Protein AF-A0A1X4I935-F1 (afdb_monomer_lite)

Radius of gyration: 33.45 Å; chains: 1; bounding box: 54×47×120 Å

pLDDT: mean 76.41, std 18.54, range [42.44, 98.19]

Sequence (146 aa):
MPHVDPTRMVELALGNDVSPDDIGALRHIAVCERCREELSLMTRVVTAARSVEEPDLPADPPRRVWRRITRELAGTDGAAPPPPAVPLRGLAAVPAGSRHTNRSPGSRRRRHRLACGLLTGVLIVWWRSRKRSPRPSGPAADHPPV

Structure (mmCIF, N/CA/C/O backbone):
data_AF-A0A1X4I935-F1
#
_entry.id   AF-A0A1X4I935-F1
#
loop_
_atom_site.group_PDB
_atom_site.id
_atom_site.type_symbol
_atom_site.label_atom_id
_atom_site.label_alt_id
_atom_site.label_comp_id
_atom_site.label_asym_id
_atom_site.label_entity_id
_atom_site.label_seq_id
_atom_site.pdbx_PDB_ins_code
_atom_site.Cartn_x
_atom_site.Cartn_y
_atom_site.Cartn_z
_atom_site.occupancy
_atom_site.B_iso_or_equiv
_atom_site.auth_seq_id
_atom_site.auth_comp_id
_atom_site.auth_asym_id
_atom_site.auth_atom_id
_atom_site.pdbx_PDB_model_num
ATOM 1 N N . MET A 1 1 ? 23.121 11.880 -6.505 1.00 62.00 1 MET A N 1
ATOM 2 C CA . MET A 1 1 ? 21.743 12.414 -6.572 1.00 62.00 1 MET A CA 1
ATOM 3 C C . MET A 1 1 ? 21.001 11.975 -5.322 1.00 62.00 1 MET A C 1
ATOM 5 O O . MET A 1 1 ? 21.289 10.868 -4.870 1.00 62.00 1 MET A O 1
ATOM 9 N N . PRO A 1 2 ? 20.111 12.807 -4.758 1.00 87.75 2 PRO A N 1
ATOM 10 C CA . PRO A 1 2 ? 19.250 12.394 -3.651 1.00 87.75 2 PRO A CA 1
ATOM 11 C C . PRO A 1 2 ? 18.339 11.231 -4.077 1.00 87.75 2 PRO A C 1
ATOM 13 O O . PRO A 1 2 ? 18.009 11.103 -5.256 1.00 87.75 2 PRO A O 1
ATOM 16 N N . HIS A 1 3 ? 17.984 10.370 -3.122 1.00 95.12 3 HIS A N 1
ATOM 17 C CA . HIS A 1 3 ? 16.970 9.332 -3.320 1.00 95.12 3 HIS A CA 1
ATOM 18 C C . HIS A 1 3 ? 15.581 9.963 -3.495 1.00 95.12 3 HIS A C 1
ATOM 20 O O . HIS A 1 3 ? 15.377 11.122 -3.133 1.00 95.12 3 HIS A O 1
ATOM 26 N N . VAL A 1 4 ? 14.635 9.195 -4.042 1.00 95.06 4 VAL A N 1
ATOM 27 C CA . VAL A 1 4 ? 13.227 9.614 -4.138 1.00 95.06 4 VAL A CA 1
ATOM 28 C C . VAL A 1 4 ? 12.677 9.883 -2.736 1.00 95.06 4 VAL A C 1
ATOM 30 O O . VAL A 1 4 ? 13.019 9.174 -1.788 1.00 95.06 4 VAL A O 1
ATOM 33 N N . ASP A 1 5 ? 11.841 10.913 -2.613 1.00 94.25 5 ASP A N 1
ATOM 34 C CA . ASP A 1 5 ? 11.164 11.244 -1.363 1.00 94.25 5 ASP A CA 1
ATOM 35 C C . ASP A 1 5 ? 10.292 10.065 -0.870 1.00 94.25 5 ASP A C 1
ATOM 37 O O . ASP A 1 5 ? 9.570 9.467 -1.676 1.00 94.25 5 ASP A O 1
ATOM 41 N N . PRO A 1 6 ? 10.334 9.702 0.428 1.00 92.50 6 PRO A N 1
ATOM 42 C CA . PRO A 1 6 ? 9.540 8.599 0.963 1.00 92.50 6 PRO A CA 1
ATOM 43 C C . PRO A 1 6 ? 8.030 8.758 0.781 1.00 92.50 6 PRO A C 1
ATOM 45 O O . PRO A 1 6 ? 7.362 7.773 0.473 1.00 92.50 6 PRO A O 1
ATOM 48 N N . THR A 1 7 ? 7.493 9.973 0.921 1.00 92.50 7 THR A N 1
ATOM 49 C CA . THR A 1 7 ? 6.061 10.244 0.708 1.00 92.50 7 THR A CA 1
ATOM 50 C C . THR A 1 7 ? 5.699 9.944 -0.738 1.00 92.50 7 THR A C 1
ATOM 52 O O . THR A 1 7 ? 4.739 9.220 -1.004 1.00 92.50 7 THR A O 1
ATOM 55 N N . ARG A 1 8 ? 6.545 10.388 -1.676 1.00 92.75 8 ARG A N 1
ATOM 56 C CA . ARG A 1 8 ? 6.344 10.096 -3.097 1.00 92.75 8 ARG A CA 1
ATOM 57 C C . ARG A 1 8 ? 6.450 8.603 -3.424 1.00 92.75 8 ARG A C 1
ATOM 59 O O . ARG A 1 8 ? 5.697 8.106 -4.257 1.00 92.75 8 ARG A O 1
ATOM 66 N N . MET A 1 9 ? 7.341 7.858 -2.764 1.00 93.75 9 MET A N 1
ATOM 67 C CA . MET A 1 9 ? 7.414 6.394 -2.920 1.00 93.75 9 MET A CA 1
ATOM 68 C C . MET A 1 9 ? 6.140 5.686 -2.440 1.00 93.75 9 MET A C 1
ATOM 70 O O . MET A 1 9 ? 5.713 4.725 -3.080 1.00 93.75 9 MET A O 1
ATOM 74 N N . VAL A 1 10 ? 5.507 6.166 -1.364 1.00 94.81 10 VAL A N 1
ATOM 75 C CA . VAL A 1 10 ? 4.229 5.616 -0.880 1.00 94.81 10 VAL A CA 1
ATOM 76 C C . VAL A 1 10 ? 3.106 5.872 -1.882 1.00 94.81 10 VAL A C 1
ATOM 78 O O . VAL A 1 10 ? 2.338 4.958 -2.172 1.00 94.81 10 VAL A O 1
ATOM 81 N N . GLU A 1 11 ? 3.027 7.071 -2.457 1.00 93.88 11 GLU A N 1
ATOM 82 C CA . GLU A 1 11 ? 2.025 7.398 -3.483 1.00 93.88 11 GLU A CA 1
ATOM 83 C C . GLU A 1 11 ? 2.148 6.487 -4.712 1.00 93.88 11 GLU A C 1
ATOM 85 O O . GLU A 1 11 ? 1.143 5.956 -5.193 1.00 93.88 11 GLU A O 1
ATOM 90 N N . LEU A 1 12 ? 3.383 6.227 -5.157 1.00 95.12 12 LEU A N 1
ATOM 91 C CA . LEU A 1 12 ? 3.667 5.259 -6.218 1.00 95.12 12 LEU A CA 1
ATOM 92 C C . LEU A 1 12 ? 3.264 3.829 -5.819 1.00 95.12 12 LEU A C 1
ATOM 94 O O . LEU A 1 12 ? 2.682 3.110 -6.628 1.00 95.12 12 LEU A O 1
ATOM 98 N N . ALA A 1 13 ? 3.541 3.407 -4.580 1.00 96.12 13 ALA A N 1
ATOM 99 C CA . ALA A 1 13 ? 3.185 2.073 -4.085 1.00 96.12 13 ALA A CA 1
ATOM 100 C C . ALA A 1 13 ? 1.666 1.863 -3.966 1.00 96.12 13 ALA A C 1
ATOM 102 O O . ALA A 1 13 ? 1.169 0.758 -4.197 1.00 96.12 13 ALA A O 1
ATOM 103 N N . LEU A 1 14 ? 0.920 2.917 -3.625 1.00 95.00 14 LEU A N 1
ATOM 104 C CA . LEU A 1 14 ? -0.542 2.900 -3.611 1.00 95.00 14 LEU A CA 1
ATOM 105 C C . LEU A 1 14 ? -1.124 2.764 -5.024 1.00 95.00 14 LEU A C 1
ATOM 107 O O . LEU A 1 14 ? -2.271 2.344 -5.159 1.00 95.00 14 LEU A O 1
ATOM 111 N N . GLY A 1 15 ? -0.347 3.027 -6.077 1.00 87.69 15 GLY A N 1
ATOM 112 C CA . GLY A 1 15 ? -0.823 2.934 -7.456 1.00 87.69 15 GLY A CA 1
ATOM 113 C C . GLY A 1 15 ? -1.872 3.994 -7.784 1.00 87.69 15 GLY A C 1
ATOM 114 O O . GLY A 1 15 ? -2.754 3.738 -8.599 1.00 87.69 15 GLY A O 1
ATOM 115 N N . ASN A 1 16 ? -1.793 5.157 -7.130 1.00 76.00 16 ASN A N 1
ATOM 116 C CA . ASN A 1 16 ? -2.507 6.346 -7.585 1.00 76.00 16 ASN A CA 1
ATOM 117 C C . ASN A 1 16 ? -1.993 6.723 -8.985 1.00 76.00 16 ASN A C 1
ATOM 119 O O . ASN A 1 16 ? -0.858 6.381 -9.329 1.00 76.00 16 ASN A O 1
ATOM 123 N N . ASP A 1 17 ? -2.817 7.400 -9.790 1.00 76.31 17 ASP A N 1
ATOM 124 C CA . ASP A 1 17 ? -2.460 7.737 -11.170 1.00 76.31 17 ASP A CA 1
ATOM 125 C C . ASP A 1 17 ? -1.074 8.389 -11.252 1.00 76.31 17 ASP A C 1
ATOM 127 O O . ASP A 1 17 ? -0.777 9.373 -10.571 1.00 76.31 17 ASP A O 1
ATOM 131 N N . VAL A 1 18 ? -0.221 7.806 -12.098 1.00 81.88 18 VAL A N 1
ATOM 132 C CA . VAL A 1 18 ? 1.139 8.289 -12.336 1.00 81.88 18 VAL A CA 1
ATOM 133 C C . VAL A 1 18 ? 1.040 9.655 -13.009 1.00 81.88 18 VAL A C 1
ATOM 135 O O . VAL A 1 18 ? 0.571 9.775 -14.144 1.00 81.88 18 VAL A O 1
ATOM 138 N N . SER A 1 19 ? 1.494 10.686 -12.307 1.00 85.62 19 SER A N 1
ATOM 139 C CA . SER A 1 19 ? 1.579 12.047 -12.830 1.00 85.62 19 SER A CA 1
ATOM 140 C C . SER A 1 19 ? 2.795 12.174 -13.757 1.00 85.62 19 SER A C 1
ATOM 142 O O . SER A 1 19 ? 3.791 11.472 -13.567 1.00 85.62 19 SER A O 1
ATOM 144 N N . PRO A 1 20 ? 2.800 13.101 -14.731 1.00 84.81 20 PRO A N 1
ATOM 145 C CA . PRO A 1 20 ? 4.015 13.463 -15.466 1.00 84.81 20 PRO A CA 1
ATOM 146 C C . PRO A 1 20 ? 5.228 13.760 -14.562 1.00 84.81 20 PRO A C 1
ATOM 148 O O . PRO A 1 20 ? 6.364 13.461 -14.940 1.00 84.81 20 PRO A O 1
ATOM 151 N N . ASP A 1 21 ? 4.991 14.262 -13.347 1.00 86.06 21 ASP A N 1
ATOM 152 C CA . ASP A 1 21 ? 6.034 14.541 -12.351 1.00 86.06 21 ASP A CA 1
ATOM 153 C C . ASP A 1 21 ? 6.734 13.267 -11.829 1.00 86.06 21 ASP A C 1
ATOM 155 O O . ASP A 1 21 ? 7.873 13.321 -11.358 1.00 86.06 21 ASP A O 1
ATOM 159 N N . AS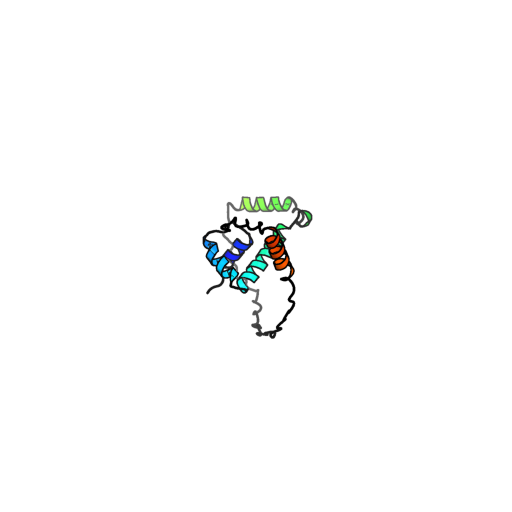P A 1 22 ? 6.116 12.090 -11.981 1.00 90.94 22 ASP A N 1
ATOM 160 C CA . ASP A 1 22 ? 6.692 10.802 -11.571 1.00 90.94 22 ASP A CA 1
ATOM 161 C C . ASP A 1 22 ? 7.765 10.270 -12.500 1.00 90.94 22 ASP A C 1
ATOM 163 O O . ASP A 1 22 ? 8.557 9.415 -12.100 1.00 90.94 22 ASP A O 1
ATOM 167 N N . ILE A 1 23 ? 7.824 10.750 -13.741 1.00 91.75 23 ILE A N 1
ATOM 168 C CA . ILE A 1 23 ? 8.721 10.185 -14.755 1.00 91.75 23 ILE A CA 1
ATOM 169 C C . ILE A 1 23 ? 10.182 10.256 -14.283 1.00 91.75 23 ILE A C 1
ATOM 171 O O . ILE A 1 23 ? 10.962 9.323 -14.507 1.00 91.75 23 ILE A O 1
ATOM 175 N N . GLY A 1 24 ? 10.557 11.338 -13.593 1.00 92.50 24 GLY A N 1
ATOM 176 C CA . GLY A 1 24 ? 11.886 11.494 -12.999 1.00 92.50 24 GLY A CA 1
ATOM 177 C C . GLY A 1 24 ? 12.156 10.493 -11.871 1.00 92.50 24 GLY A C 1
ATOM 178 O O . GLY A 1 24 ? 13.210 9.850 -11.857 1.00 92.50 24 GLY A O 1
ATOM 179 N N . ALA A 1 25 ? 11.191 10.311 -10.967 1.00 93.06 25 ALA A N 1
ATOM 180 C CA . ALA A 1 25 ? 11.284 9.359 -9.863 1.00 93.06 25 ALA A CA 1
ATOM 181 C C . ALA A 1 25 ? 11.369 7.911 -10.371 1.00 93.06 25 ALA A C 1
ATOM 183 O O . ALA A 1 25 ? 12.262 7.166 -9.965 1.00 93.06 25 ALA A O 1
ATOM 184 N N . LEU A 1 26 ? 10.519 7.531 -11.328 1.00 94.31 26 LEU A N 1
ATOM 185 C CA . LEU A 1 26 ? 10.513 6.201 -11.944 1.00 94.31 26 LEU A CA 1
ATOM 186 C C . LEU A 1 26 ? 11.826 5.901 -12.674 1.00 94.31 26 LEU A C 1
ATOM 188 O O . LEU A 1 26 ? 12.379 4.806 -12.540 1.00 94.31 26 LEU A O 1
ATOM 192 N N . ARG A 1 27 ? 12.386 6.888 -13.385 1.00 95.19 27 ARG A N 1
ATOM 193 C CA . ARG A 1 27 ? 13.710 6.760 -14.012 1.00 95.19 27 ARG A CA 1
ATOM 194 C C . ARG A 1 27 ? 14.808 6.529 -12.975 1.00 95.19 27 ARG A C 1
ATOM 196 O O . ARG A 1 27 ? 15.694 5.711 -13.208 1.00 95.19 27 ARG A O 1
ATOM 203 N N . HIS A 1 28 ? 14.753 7.221 -11.838 1.00 96.44 28 HIS A N 1
ATOM 204 C CA . HIS A 1 28 ? 15.699 7.003 -10.745 1.00 96.44 28 HIS A CA 1
ATOM 205 C C . HIS A 1 28 ? 15.550 5.602 -10.133 1.00 96.44 28 HIS A C 1
ATOM 207 O O . HIS A 1 28 ? 16.545 4.900 -9.961 1.00 96.44 28 HIS A O 1
ATOM 213 N N . ILE A 1 29 ? 14.321 5.165 -9.850 1.00 96.56 29 ILE A N 1
ATOM 214 C CA . ILE A 1 29 ? 14.021 3.833 -9.295 1.00 96.56 29 ILE A CA 1
ATOM 215 C C . ILE A 1 29 ? 14.519 2.718 -10.227 1.00 96.56 29 ILE A C 1
ATOM 217 O O . ILE A 1 29 ? 15.030 1.697 -9.763 1.00 96.56 29 ILE A O 1
ATOM 221 N N . ALA A 1 30 ? 14.446 2.922 -11.545 1.00 96.06 30 ALA A N 1
ATOM 222 C CA . ALA A 1 30 ? 14.961 1.960 -12.514 1.00 96.06 30 ALA A CA 1
ATOM 223 C C . ALA A 1 30 ? 16.471 1.702 -12.350 1.00 96.06 30 ALA A C 1
ATOM 225 O O . ALA A 1 30 ? 16.916 0.570 -12.544 1.00 96.06 30 ALA A O 1
ATOM 226 N N . VAL A 1 31 ? 17.253 2.706 -11.937 1.00 97.19 31 VAL A N 1
ATOM 227 C CA . VAL A 1 31 ? 18.722 2.615 -11.830 1.00 97.19 31 VAL A CA 1
ATOM 228 C C . VAL A 1 31 ? 19.246 2.494 -10.394 1.00 97.19 31 VAL A C 1
ATOM 230 O O . VAL A 1 31 ? 20.390 2.087 -10.202 1.00 97.19 31 VAL A O 1
ATOM 233 N N . CYS A 1 32 ? 18.443 2.825 -9.380 1.00 98.12 32 CYS A N 1
ATOM 234 C CA . CYS A 1 32 ? 18.847 2.799 -7.975 1.00 98.12 32 CYS A CA 1
ATOM 235 C C . CYS A 1 32 ? 18.283 1.573 -7.242 1.00 98.12 32 CYS A C 1
ATOM 237 O O . CYS A 1 32 ? 17.085 1.506 -6.974 1.00 98.12 32 CYS A O 1
ATOM 239 N N . GLU A 1 33 ? 19.161 0.643 -6.845 1.00 97.62 33 GLU A N 1
ATOM 240 C CA . GLU A 1 33 ? 18.766 -0.584 -6.131 1.00 97.62 33 GLU A CA 1
ATOM 241 C C . GLU A 1 33 ? 17.987 -0.286 -4.847 1.00 97.62 33 GLU A C 1
ATOM 243 O O . GLU A 1 33 ? 16.900 -0.812 -4.649 1.00 97.62 33 GLU A O 1
ATOM 248 N N . ARG A 1 34 ? 18.490 0.635 -4.018 1.00 96.94 34 ARG A N 1
ATOM 249 C CA . ARG A 1 34 ? 17.861 0.988 -2.740 1.00 96.94 34 ARG A CA 1
ATOM 250 C C . ARG A 1 34 ? 16.430 1.498 -2.916 1.00 96.94 34 ARG A C 1
ATOM 252 O O . ARG A 1 34 ? 15.544 1.085 -2.181 1.00 96.94 34 ARG A O 1
ATOM 259 N N . CYS A 1 35 ? 16.195 2.389 -3.881 1.00 97.75 35 CYS A N 1
ATOM 260 C CA . CYS A 1 35 ? 14.847 2.901 -4.142 1.00 97.75 35 CYS A CA 1
ATOM 261 C C . CYS A 1 35 ? 13.921 1.812 -4.697 1.00 97.75 35 CYS A C 1
ATOM 263 O O . CYS A 1 35 ? 12.726 1.824 -4.414 1.00 97.75 35 CYS A O 1
ATOM 265 N N . ARG A 1 36 ? 14.460 0.850 -5.455 1.00 97.69 36 ARG A N 1
ATOM 266 C CA . ARG A 1 36 ? 13.691 -0.299 -5.942 1.00 97.69 36 ARG A CA 1
ATOM 267 C C . ARG A 1 36 ? 13.302 -1.245 -4.809 1.00 97.69 36 ARG A C 1
ATOM 269 O O . ARG A 1 36 ? 12.156 -1.684 -4.750 1.00 97.69 36 ARG A O 1
ATOM 276 N N . GLU A 1 37 ? 14.237 -1.536 -3.909 1.00 98.19 37 GLU A N 1
ATOM 277 C CA . GLU A 1 37 ? 13.994 -2.354 -2.720 1.00 98.19 37 GLU A CA 1
ATOM 278 C C . GLU A 1 37 ? 12.935 -1.711 -1.818 1.00 98.19 37 GLU A C 1
ATOM 280 O O . GLU A 1 37 ? 11.972 -2.383 -1.440 1.00 98.19 37 GLU A O 1
ATOM 285 N N . GLU A 1 38 ? 13.054 -0.409 -1.554 1.00 97.88 38 GLU A N 1
ATOM 286 C CA . GLU A 1 38 ? 12.099 0.352 -0.741 1.00 97.88 38 GLU A CA 1
ATOM 287 C C . GLU A 1 38 ? 10.688 0.330 -1.350 1.00 97.88 38 GLU A C 1
ATOM 289 O O . GLU A 1 38 ? 9.724 -0.062 -0.689 1.00 97.88 38 GLU A O 1
ATOM 294 N N . LEU A 1 39 ? 10.563 0.640 -2.646 1.00 97.44 39 LEU A N 1
ATOM 295 C CA . LEU A 1 39 ? 9.275 0.584 -3.338 1.00 97.44 39 LEU A CA 1
ATOM 296 C C . LEU A 1 39 ? 8.680 -0.833 -3.316 1.00 97.44 39 LEU A C 1
ATOM 298 O O . LEU A 1 39 ? 7.471 -0.996 -3.141 1.00 97.44 39 LEU A O 1
ATOM 302 N N . SER A 1 40 ? 9.513 -1.873 -3.448 1.00 97.69 40 SER A N 1
ATOM 303 C CA . SER A 1 40 ? 9.055 -3.266 -3.380 1.00 97.69 40 SER A CA 1
ATOM 304 C C . SER A 1 40 ? 8.499 -3.633 -2.000 1.00 97.69 40 SER A C 1
ATOM 306 O O . SER A 1 40 ? 7.509 -4.361 -1.909 1.00 97.69 40 SER A O 1
ATOM 308 N N . LEU A 1 41 ? 9.100 -3.112 -0.923 1.00 97.81 41 LEU A N 1
ATOM 309 C CA . LEU A 1 41 ? 8.626 -3.302 0.447 1.00 97.81 41 LEU A CA 1
ATOM 310 C C . LEU A 1 41 ? 7.259 -2.647 0.639 1.00 97.81 41 LEU A C 1
ATOM 312 O O . LEU A 1 41 ? 6.329 -3.317 1.088 1.00 97.81 41 LEU A O 1
ATOM 316 N N . MET A 1 42 ? 7.121 -1.384 0.235 1.00 97.62 42 MET A N 1
ATOM 317 C CA . MET A 1 42 ? 5.857 -0.650 0.330 1.00 97.62 42 MET A CA 1
ATOM 318 C C . MET A 1 42 ? 4.755 -1.318 -0.500 1.00 97.62 42 MET A C 1
ATOM 320 O O . MET A 1 42 ? 3.653 -1.540 -0.003 1.00 97.62 42 MET A O 1
ATOM 324 N N . THR A 1 43 ? 5.074 -1.742 -1.726 1.00 97.25 43 THR A N 1
ATOM 325 C CA . THR A 1 43 ? 4.126 -2.447 -2.603 1.00 97.25 43 THR A CA 1
ATOM 326 C C . THR A 1 43 ? 3.647 -3.753 -1.970 1.00 97.25 43 THR A C 1
ATOM 328 O O . THR A 1 43 ? 2.462 -4.063 -2.036 1.00 97.25 43 THR A O 1
ATOM 331 N N . ARG A 1 44 ? 4.526 -4.514 -1.297 1.00 97.50 44 ARG A N 1
ATOM 332 C CA . ARG A 1 44 ? 4.113 -5.731 -0.574 1.00 97.50 44 ARG A CA 1
ATOM 333 C C . ARG A 1 44 ? 3.117 -5.437 0.544 1.00 97.50 44 ARG A C 1
ATOM 335 O O . ARG A 1 44 ? 2.158 -6.188 0.687 1.00 97.50 44 ARG A O 1
ATOM 342 N N . VAL A 1 45 ? 3.330 -4.367 1.310 1.00 97.56 45 VAL A N 1
ATOM 343 C CA . VAL A 1 45 ? 2.399 -3.957 2.375 1.00 97.56 45 VAL A CA 1
ATOM 344 C C . VAL A 1 45 ? 1.046 -3.569 1.782 1.00 97.56 45 VAL A C 1
ATOM 346 O O . VAL A 1 45 ? 0.020 -4.039 2.262 1.00 97.56 45 VAL A O 1
ATOM 349 N N . VAL A 1 46 ? 1.038 -2.776 0.708 1.00 97.31 46 VAL A N 1
ATOM 350 C CA . VAL A 1 46 ? -0.199 -2.382 0.015 1.00 97.31 46 VAL A CA 1
ATOM 351 C C . VAL A 1 46 ? -0.941 -3.603 -0.531 1.00 97.31 46 VAL A C 1
ATOM 353 O O . VAL A 1 46 ? -2.150 -3.715 -0.348 1.00 97.31 46 VAL A O 1
ATOM 356 N N . THR A 1 47 ? -0.233 -4.543 -1.157 1.00 96.81 47 THR A N 1
ATOM 357 C CA . THR A 1 47 ? -0.828 -5.793 -1.650 1.00 96.81 47 THR A CA 1
ATOM 358 C C . THR A 1 47 ? -1.428 -6.616 -0.514 1.00 96.81 47 THR A C 1
ATOM 360 O O . THR A 1 47 ? -2.556 -7.076 -0.650 1.00 96.81 47 THR A O 1
ATOM 363 N N . ALA A 1 48 ? -0.723 -6.757 0.613 1.00 96.56 48 ALA A N 1
ATOM 364 C CA . ALA A 1 48 ? -1.230 -7.477 1.781 1.00 96.56 48 ALA A CA 1
ATOM 365 C C . ALA A 1 48 ? -2.468 -6.800 2.393 1.00 96.56 48 ALA A C 1
ATOM 367 O O . ALA A 1 48 ? -3.417 -7.476 2.770 1.00 96.56 48 ALA A O 1
ATOM 368 N N . ALA A 1 49 ? -2.492 -5.466 2.454 1.00 95.62 49 ALA A N 1
ATOM 369 C CA . ALA A 1 49 ? -3.654 -4.724 2.936 1.00 95.62 49 ALA A CA 1
ATOM 370 C C . ALA A 1 49 ? -4.869 -4.879 2.005 1.00 95.62 49 ALA A C 1
ATOM 372 O O . ALA A 1 49 ? -6.001 -4.953 2.470 1.00 95.62 49 ALA A O 1
ATOM 373 N N . ARG A 1 50 ? -4.644 -4.949 0.687 1.00 94.81 50 ARG A N 1
ATOM 374 C CA . ARG A 1 50 ? -5.704 -5.152 -0.314 1.00 94.81 50 ARG A CA 1
ATOM 375 C C . ARG A 1 50 ? -6.239 -6.579 -0.367 1.00 94.81 50 ARG A C 1
ATOM 377 O O . ARG A 1 50 ? -7.330 -6.773 -0.887 1.00 94.81 50 ARG A O 1
ATOM 384 N N . SER A 1 51 ? -5.4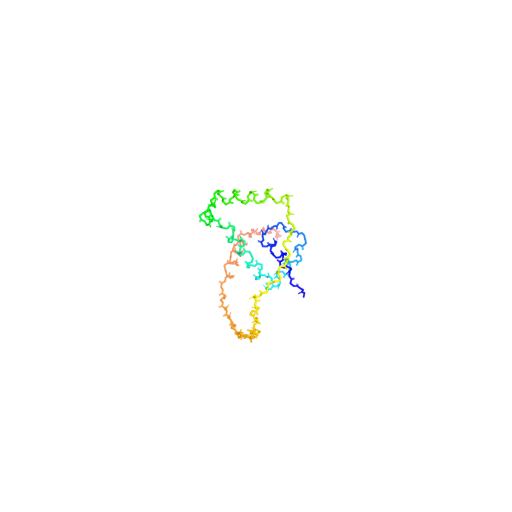80 -7.555 0.123 1.00 96.31 51 SER A N 1
ATOM 385 C CA . SER A 1 51 ? -5.908 -8.954 0.179 1.00 96.31 51 SER A CA 1
ATOM 386 C C . SER A 1 51 ? -6.681 -9.310 1.448 1.00 96.31 51 SER A C 1
ATOM 388 O O . SER A 1 51 ? -6.983 -10.479 1.634 1.00 96.31 51 SER A O 1
ATOM 390 N N . VAL A 1 52 ? -6.942 -8.345 2.335 1.00 96.62 52 VAL A N 1
ATOM 391 C CA . VAL A 1 52 ? -7.736 -8.553 3.554 1.00 96.62 52 VAL A CA 1
ATOM 392 C C . VAL A 1 52 ? -9.177 -8.879 3.168 1.00 96.62 52 VAL A C 1
ATOM 394 O O . VAL A 1 52 ? -9.817 -8.107 2.447 1.00 96.62 52 VAL A O 1
ATOM 397 N N . GLU A 1 53 ? -9.688 -9.998 3.672 1.00 96.00 53 GLU A N 1
ATOM 398 C CA . GLU A 1 53 ? -11.077 -10.425 3.487 1.00 96.00 53 GLU A CA 1
ATOM 399 C C . GLU A 1 53 ? -11.910 -10.188 4.760 1.00 96.00 53 GLU A C 1
ATOM 401 O 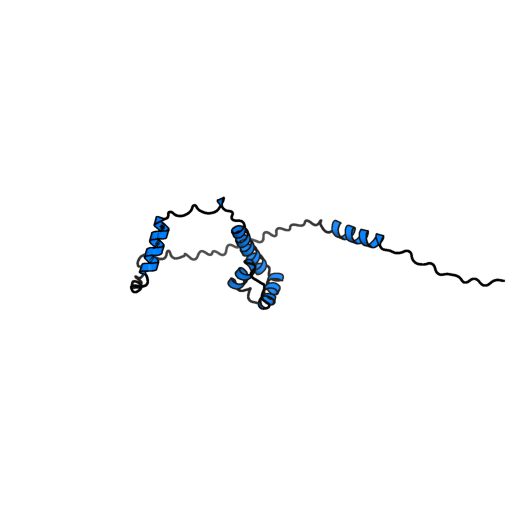O . GLU A 1 53 ? -11.382 -9.870 5.824 1.00 96.00 53 GLU A O 1
ATOM 406 N N . GLU A 1 54 ? -13.236 -10.342 4.674 1.00 94.00 54 GLU A N 1
ATOM 407 C CA . GLU A 1 54 ? -14.148 -10.172 5.820 1.00 94.00 54 GLU A CA 1
ATOM 408 C C . GLU A 1 54 ? -13.724 -10.960 7.081 1.00 94.00 54 GLU A C 1
ATOM 410 O O . GLU A 1 54 ? -13.772 -10.384 8.169 1.00 94.00 54 GLU A O 1
ATOM 415 N N . PRO A 1 55 ? -13.243 -12.219 6.989 1.00 94.69 55 PRO A N 1
ATOM 416 C CA . PRO A 1 55 ? -12.789 -12.972 8.161 1.00 94.69 55 PRO A CA 1
ATOM 417 C C . PRO A 1 55 ? -11.527 -12.411 8.831 1.00 94.69 55 PRO A C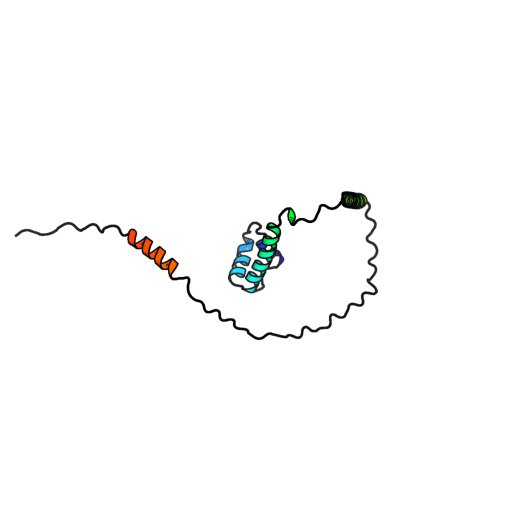 1
ATOM 419 O O . PRO A 1 55 ? -11.285 -12.704 10.002 1.00 94.69 55 PRO A O 1
ATOM 422 N N . ASP A 1 56 ? -10.719 -11.633 8.106 1.00 94.75 56 ASP A N 1
ATOM 423 C CA . ASP A 1 56 ? -9.506 -10.999 8.632 1.00 94.75 56 ASP A CA 1
ATOM 424 C C . ASP A 1 56 ? -9.823 -9.707 9.402 1.00 94.75 56 ASP A C 1
ATOM 426 O O . ASP A 1 56 ? -8.967 -9.168 10.116 1.00 94.75 56 ASP A O 1
ATOM 430 N N . LEU A 1 57 ? -11.045 -9.182 9.256 1.00 93.19 57 LEU A N 1
ATOM 431 C CA . LEU A 1 57 ? -11.466 -7.967 9.933 1.00 93.19 57 LEU A CA 1
ATOM 432 C C . LEU A 1 57 ? -11.705 -8.234 11.427 1.00 93.19 57 LEU A C 1
ATOM 434 O O . LEU A 1 57 ? -12.245 -9.272 11.817 1.00 93.19 57 LEU A O 1
ATOM 438 N N . PRO A 1 58 ? -11.337 -7.283 12.303 1.00 92.31 58 PRO A N 1
ATOM 439 C CA . PRO A 1 58 ? -11.689 -7.381 13.709 1.00 92.31 58 PRO A CA 1
ATOM 440 C C . PRO A 1 58 ? -13.213 -7.381 13.876 1.00 92.31 58 PRO A C 1
ATOM 442 O O . PRO A 1 58 ? -13.937 -6.738 13.118 1.00 92.31 58 PRO A O 1
ATOM 445 N N . ALA A 1 59 ? -13.693 -8.055 14.923 1.00 92.44 59 ALA A N 1
ATOM 446 C CA . ALA A 1 59 ? -15.109 -8.041 15.264 1.00 92.44 59 ALA A CA 1
ATOM 447 C C . ALA A 1 59 ? -15.616 -6.609 15.488 1.00 92.44 59 ALA A C 1
ATOM 449 O O . ALA A 1 59 ? -14.935 -5.778 16.099 1.00 92.44 59 ALA A O 1
ATOM 450 N N . ASP A 1 60 ? -16.847 -6.360 15.043 1.00 91.81 60 ASP A N 1
ATOM 451 C CA . ASP A 1 60 ? -17.470 -5.049 15.141 1.00 91.81 60 ASP A CA 1
ATOM 452 C C . ASP A 1 60 ? -17.511 -4.558 16.600 1.00 91.81 60 ASP A C 1
ATOM 454 O O . ASP A 1 60 ? -17.987 -5.269 17.500 1.00 91.81 60 ASP A O 1
ATOM 458 N N . PRO A 1 61 ? -17.031 -3.334 16.881 1.00 93.75 61 PRO A N 1
ATOM 459 C CA . PRO A 1 61 ? -17.011 -2.831 18.239 1.00 93.75 61 PRO A CA 1
ATOM 460 C C . PRO A 1 61 ? -18.447 -2.629 18.764 1.00 93.75 61 PRO A C 1
ATOM 462 O O . PRO A 1 61 ? -19.342 -2.194 18.033 1.00 93.75 61 PRO A O 1
ATOM 465 N N . PRO A 1 62 ? -18.709 -2.876 20.062 1.00 96.44 62 PRO A N 1
ATOM 466 C CA . PRO A 1 62 ? -20.056 -2.759 20.613 1.00 96.44 62 PRO A CA 1
ATOM 467 C C . PRO A 1 62 ? -20.647 -1.350 20.466 1.00 96.44 62 PRO A C 1
ATOM 469 O O . PRO A 1 62 ? -19.971 -0.358 20.739 1.00 96.44 62 PRO A O 1
ATOM 472 N N . ARG A 1 63 ? -21.960 -1.246 20.199 1.00 95.81 63 ARG A N 1
ATOM 473 C CA . ARG A 1 63 ? -22.683 0.036 19.987 1.00 95.81 63 ARG A CA 1
ATOM 474 C C . ARG A 1 63 ? -22.422 1.118 21.044 1.00 95.81 63 ARG A C 1
ATOM 476 O O . ARG A 1 63 ? -22.479 2.307 20.742 1.00 95.81 63 ARG A O 1
ATOM 483 N N . ARG A 1 64 ? -22.150 0.726 22.295 1.00 96.00 64 ARG A N 1
ATOM 484 C CA . ARG A 1 64 ? -21.832 1.662 23.389 1.00 96.00 64 ARG A CA 1
ATOM 485 C C . ARG A 1 64 ? -20.556 2.474 23.131 1.00 96.00 64 ARG A C 1
ATOM 487 O O . ARG A 1 64 ? -20.500 3.615 23.574 1.00 96.00 64 ARG A O 1
ATOM 494 N N . VAL A 1 65 ? -19.572 1.893 22.435 1.00 97.06 65 VAL A N 1
ATOM 495 C CA . VAL A 1 65 ? -18.299 2.539 22.085 1.00 97.06 65 VAL A CA 1
ATOM 496 C C . VAL A 1 65 ? -18.568 3.652 21.082 1.00 97.06 65 VAL A C 1
ATOM 498 O O . VAL A 1 65 ? -18.265 4.806 21.367 1.00 97.06 65 VAL A O 1
ATOM 501 N N . TRP A 1 66 ? -19.267 3.339 19.988 1.00 95.00 66 TRP A N 1
ATOM 502 C CA . TRP A 1 66 ? -19.653 4.337 18.992 1.00 95.00 66 TRP A CA 1
ATOM 503 C C . TRP A 1 66 ? -20.505 5.458 19.579 1.00 95.00 66 TRP A C 1
ATOM 505 O O . TRP A 1 66 ? -20.175 6.625 19.413 1.00 95.00 66 TRP A O 1
ATOM 515 N N . ARG A 1 67 ? -21.535 5.125 20.369 1.00 95.69 67 ARG A N 1
ATOM 516 C CA . ARG A 1 67 ? -22.382 6.133 21.028 1.00 95.69 67 ARG A CA 1
ATOM 517 C C . ARG A 1 67 ? -21.587 7.075 21.937 1.00 95.69 67 ARG A C 1
ATOM 519 O O . ARG A 1 67 ? -21.954 8.239 22.074 1.00 95.69 67 ARG A O 1
ATOM 526 N N . ARG A 1 68 ? -20.537 6.572 22.592 1.00 95.19 68 ARG A N 1
ATOM 527 C CA . ARG A 1 68 ? -19.655 7.393 23.423 1.00 95.19 68 ARG A CA 1
ATOM 528 C C . ARG A 1 68 ? -18.807 8.331 22.564 1.00 95.19 68 ARG A C 1
ATOM 530 O O . ARG A 1 68 ? -18.835 9.523 22.836 1.00 95.19 68 ARG A O 1
ATOM 537 N N . ILE A 1 69 ? -18.153 7.817 21.518 1.00 93.19 69 ILE A N 1
ATOM 538 C CA . ILE A 1 69 ? -17.342 8.617 20.581 1.00 93.19 69 ILE A CA 1
ATOM 539 C C . ILE A 1 69 ? -18.186 9.737 19.965 1.00 93.19 69 ILE A C 1
ATOM 541 O O . ILE A 1 69 ? -17.795 10.897 20.011 1.00 93.19 69 ILE A O 1
ATOM 545 N N . THR A 1 70 ? -19.382 9.419 19.461 1.00 94.38 70 THR A N 1
ATOM 546 C CA . THR A 1 70 ? -20.276 10.422 18.866 1.00 94.38 70 THR A CA 1
ATOM 547 C C . THR A 1 70 ? -20.665 11.509 19.867 1.00 94.38 70 THR A C 1
ATOM 549 O O . THR A 1 70 ? -20.710 12.679 19.507 1.00 94.38 70 THR A O 1
ATOM 552 N N . ARG A 1 71 ? -20.924 11.149 21.132 1.00 94.38 71 ARG A N 1
ATOM 553 C CA . ARG A 1 71 ? -21.249 12.129 22.178 1.00 94.38 71 ARG A CA 1
ATOM 554 C C . ARG A 1 71 ? -20.054 13.010 22.532 1.00 94.38 71 ARG A C 1
ATOM 556 O O . ARG A 1 71 ? -20.241 14.202 22.731 1.00 94.38 71 ARG A O 1
ATOM 563 N N . GLU A 1 72 ? -18.861 12.431 22.642 1.00 92.94 72 GLU A N 1
ATOM 564 C CA . GLU A 1 72 ? -17.639 13.184 22.940 1.00 92.94 72 GLU A CA 1
ATOM 565 C C . GLU A 1 72 ? -17.338 14.189 21.822 1.00 92.94 72 GLU A C 1
ATOM 567 O O . GLU A 1 72 ? -17.135 15.363 22.123 1.00 92.94 72 GLU A O 1
ATOM 572 N N . LEU A 1 73 ? -17.434 13.766 20.554 1.00 92.62 73 LEU A N 1
ATOM 573 C CA . LEU A 1 73 ? -17.260 14.640 19.387 1.00 92.62 73 LEU A CA 1
ATOM 574 C C . LEU A 1 73 ? -18.332 15.739 19.303 1.00 92.62 73 LEU A C 1
ATOM 576 O O . LEU A 1 73 ? -18.006 16.893 19.063 1.00 92.62 73 LEU A O 1
ATOM 580 N N . ALA A 1 74 ? -19.603 15.416 19.562 1.00 87.94 74 ALA A N 1
ATOM 581 C CA . ALA A 1 74 ? -20.680 16.413 19.585 1.00 87.94 74 ALA A CA 1
ATOM 582 C C . ALA A 1 74 ? -20.562 17.397 20.765 1.00 87.94 74 ALA A C 1
ATOM 584 O O . ALA A 1 74 ? -21.022 18.530 20.689 1.00 87.94 74 ALA A O 1
ATOM 585 N N . GLY A 1 75 ? -19.951 16.971 21.873 1.00 77.31 75 GLY A N 1
ATOM 586 C CA . GLY A 1 75 ? -19.669 17.830 23.022 1.00 77.31 75 GLY A CA 1
ATOM 587 C C . GLY A 1 75 ? -18.431 18.713 22.850 1.00 77.31 75 GLY A C 1
ATOM 588 O O . GLY A 1 75 ? -18.176 19.549 23.715 1.00 77.31 75 GLY A O 1
ATOM 589 N N . THR A 1 76 ? -17.651 18.542 21.773 1.00 61.66 76 THR A N 1
ATOM 590 C CA . THR A 1 76 ? -16.400 19.292 21.556 1.00 61.66 76 THR A CA 1
ATOM 591 C C . THR A 1 76 ? -16.590 20.638 20.845 1.00 61.66 76 THR A C 1
ATOM 593 O O . THR A 1 76 ? -15.624 21.389 20.738 1.00 61.66 76 THR A O 1
ATOM 596 N N . ASP A 1 77 ? -17.818 21.007 20.455 1.00 58.81 77 ASP A N 1
ATOM 597 C CA . ASP A 1 77 ? -18.145 22.356 19.945 1.00 58.81 77 ASP A CA 1
ATOM 598 C C . ASP A 1 77 ? -17.946 23.465 21.002 1.00 58.81 77 ASP A C 1
ATOM 600 O O . ASP A 1 77 ? -17.912 24.651 20.682 1.00 58.81 77 ASP A O 1
ATOM 604 N N . GLY A 1 78 ? -17.757 23.088 22.270 1.00 58.94 78 GLY A N 1
ATOM 605 C CA . GLY A 1 78 ? -17.297 23.958 23.351 1.00 58.94 78 GLY A CA 1
ATOM 606 C C . GLY A 1 78 ? -15.913 23.547 23.841 1.00 58.94 78 GLY A C 1
ATOM 607 O O . GLY A 1 78 ? -15.767 23.210 25.015 1.00 58.94 78 GLY A O 1
ATOM 608 N N . ALA A 1 79 ? -14.918 23.495 22.951 1.00 59.50 79 ALA A N 1
ATOM 609 C CA . ALA A 1 79 ? -13.556 23.098 23.297 1.00 59.50 79 ALA A CA 1
ATOM 610 C C . ALA A 1 79 ? -13.032 23.908 24.497 1.00 59.50 79 ALA A C 1
ATOM 612 O O . ALA A 1 79 ? -12.704 25.091 24.388 1.00 59.50 79 ALA A O 1
ATOM 613 N N . ALA A 1 80 ? -12.940 23.251 25.655 1.00 68.75 80 ALA A N 1
ATOM 614 C CA . ALA A 1 80 ? -12.128 23.747 26.751 1.00 68.75 80 ALA A CA 1
ATOM 615 C C . ALA A 1 80 ? -10.675 23.864 26.251 1.00 68.75 80 ALA A C 1
ATOM 617 O O . ALA A 1 80 ? -10.236 23.001 25.480 1.00 68.75 80 ALA A O 1
ATOM 618 N N . PRO A 1 81 ? -9.925 24.905 26.663 1.00 67.12 81 PRO A N 1
ATOM 619 C CA . PRO A 1 81 ? -8.535 25.078 26.260 1.00 67.12 81 PRO A CA 1
ATOM 620 C C . PRO A 1 81 ? -7.743 23.790 26.505 1.00 67.12 81 PRO A C 1
ATOM 622 O O . PRO A 1 81 ? -8.003 23.116 27.510 1.00 67.12 81 PRO A O 1
ATOM 625 N N . PRO A 1 82 ? -6.778 23.439 25.632 1.00 72.06 82 PRO A N 1
ATOM 626 C CA . PRO A 1 82 ? -5.915 22.298 25.891 1.00 72.06 82 PRO A CA 1
ATOM 627 C C . PRO A 1 82 ? -5.319 22.456 27.297 1.00 72.06 82 PRO A C 1
ATOM 629 O O . PRO A 1 82 ? -4.878 23.561 27.642 1.00 72.06 82 PRO A O 1
ATOM 632 N N . PRO A 1 83 ? -5.333 21.401 28.135 1.00 72.31 83 PRO A N 1
ATOM 633 C CA . PRO A 1 83 ? -4.725 21.486 29.452 1.00 72.31 83 PRO A CA 1
ATOM 634 C C . PRO A 1 83 ? -3.273 21.948 29.283 1.00 72.31 83 PRO A C 1
ATOM 636 O O . PRO A 1 83 ? -2.618 2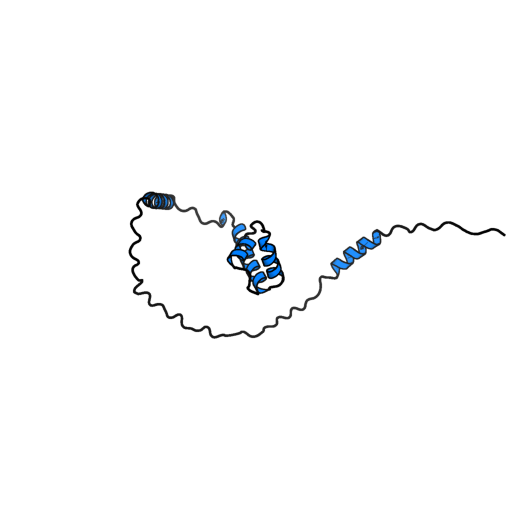1.530 28.319 1.00 72.31 83 PRO A O 1
ATOM 639 N N . PRO A 1 84 ? -2.760 22.819 30.174 1.00 74.00 84 PRO A N 1
ATOM 640 C CA . PRO A 1 84 ? -1.377 23.259 30.088 1.00 74.00 84 PRO A CA 1
ATOM 641 C C . PRO A 1 84 ? -0.497 22.016 30.026 1.00 74.00 84 PRO A C 1
ATOM 643 O O . PRO A 1 84 ? -0.674 21.100 30.831 1.00 74.00 84 PRO A O 1
ATOM 646 N N . ALA A 1 85 ? 0.400 21.966 29.038 1.00 69.19 85 ALA A N 1
ATOM 647 C CA . ALA A 1 85 ? 1.314 20.852 28.862 1.00 69.19 85 ALA A CA 1
ATOM 648 C C . ALA A 1 85 ? 2.087 20.656 30.169 1.00 69.19 85 ALA A C 1
ATOM 650 O O . ALA A 1 85 ? 3.004 21.414 30.485 1.00 69.19 85 ALA A O 1
ATOM 651 N N . VAL A 1 86 ? 1.677 19.665 30.960 1.00 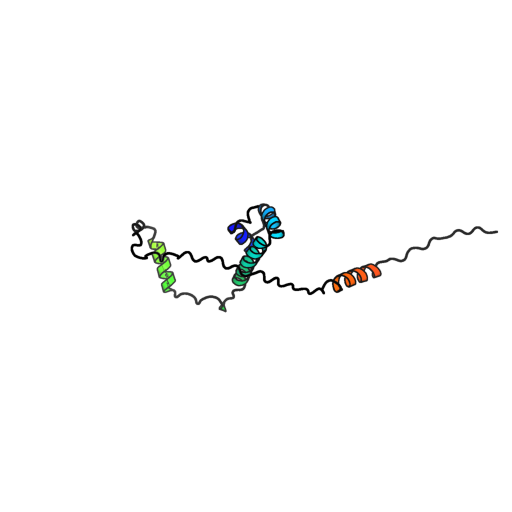73.56 86 VAL A N 1
ATOM 652 C CA . VAL A 1 86 ? 2.405 19.267 32.156 1.00 73.56 86 VAL A CA 1
ATOM 653 C C . VAL A 1 86 ? 3.707 18.674 31.632 1.00 73.56 86 VAL A C 1
ATOM 655 O O . VAL A 1 86 ? 3.653 17.694 30.882 1.00 73.56 86 VAL A O 1
ATOM 658 N N . PRO A 1 87 ? 4.879 19.250 31.961 1.00 63.97 87 PRO A N 1
ATOM 659 C CA . PRO A 1 87 ? 6.139 18.628 31.603 1.00 63.97 87 PRO A CA 1
ATOM 660 C C . PRO A 1 87 ? 6.099 17.209 32.149 1.00 63.97 87 PRO A C 1
ATOM 662 O O . PRO A 1 87 ? 5.780 17.025 33.326 1.00 63.97 87 PRO A O 1
ATOM 665 N N . LEU A 1 88 ? 6.392 16.221 31.305 1.00 59.38 88 LEU A N 1
ATOM 666 C CA . LEU A 1 88 ? 6.457 14.818 31.692 1.00 59.38 88 LEU A CA 1
ATOM 667 C C . LEU A 1 88 ? 7.635 14.630 32.673 1.00 59.38 88 LEU A C 1
ATOM 669 O O . LEU A 1 88 ? 8.711 14.155 32.320 1.00 59.38 88 LEU A O 1
ATOM 673 N N . ARG A 1 89 ? 7.478 15.087 33.918 1.00 62.28 89 ARG A N 1
ATOM 674 C CA . ARG A 1 89 ? 8.436 14.884 35.000 1.00 62.28 89 ARG A CA 1
ATOM 675 C C . ARG A 1 89 ? 8.321 13.428 35.410 1.00 62.28 89 ARG A C 1
ATOM 677 O O . ARG A 1 89 ? 7.393 13.058 36.119 1.00 62.28 89 ARG A O 1
ATOM 684 N N . GLY A 1 90 ? 9.273 12.615 34.968 1.00 59.56 90 GLY A N 1
ATOM 685 C CA . GLY A 1 90 ? 9.508 11.311 35.582 1.00 59.56 90 GLY A CA 1
ATOM 686 C C . GLY A 1 90 ? 9.558 10.111 34.650 1.00 59.56 90 GLY A C 1
ATOM 687 O O . GLY A 1 90 ? 9.853 9.027 35.137 1.00 59.56 90 GLY A O 1
ATOM 688 N N . LEU A 1 91 ? 9.401 10.267 33.333 1.00 55.00 91 LEU A N 1
ATOM 689 C CA . LEU A 1 91 ? 10.123 9.352 32.451 1.00 55.00 91 LEU A CA 1
ATOM 690 C C . LEU A 1 91 ? 11.532 9.909 32.351 1.00 55.00 91 LEU A C 1
ATOM 692 O O . LEU A 1 91 ? 11.835 10.722 31.480 1.00 55.00 91 LEU A O 1
ATOM 696 N N . ALA A 1 92 ? 12.381 9.516 33.303 1.00 57.28 92 ALA A N 1
ATOM 697 C CA . ALA A 1 92 ? 13.810 9.538 33.061 1.00 57.28 92 ALA A CA 1
ATOM 698 C C . ALA A 1 92 ? 13.994 8.835 31.717 1.00 57.28 92 ALA A C 1
ATOM 700 O O . ALA A 1 92 ? 13.727 7.637 31.604 1.00 57.28 92 ALA A O 1
ATOM 701 N N . ALA A 1 93 ? 14.329 9.613 30.686 1.00 57.72 93 ALA A N 1
ATOM 702 C CA . ALA A 1 93 ? 14.729 9.069 29.412 1.00 57.72 93 ALA A CA 1
ATOM 703 C C . ALA A 1 93 ? 15.818 8.064 29.756 1.00 57.72 93 ALA A C 1
ATOM 705 O O . ALA A 1 93 ? 16.879 8.452 30.247 1.00 57.72 93 ALA A O 1
ATOM 706 N N . VAL A 1 94 ? 15.522 6.773 29.584 1.00 56.00 94 VAL A N 1
ATOM 707 C CA . VAL A 1 94 ? 16.568 5.765 29.531 1.00 56.00 94 VAL A CA 1
ATOM 708 C C . VAL A 1 94 ? 17.534 6.344 28.511 1.00 56.00 94 VAL A C 1
ATOM 710 O O . VAL A 1 94 ? 17.100 6.566 27.375 1.00 56.00 94 VAL A O 1
ATOM 713 N N . PRO A 1 95 ? 18.770 6.716 28.893 1.00 49.31 95 PRO A N 1
ATOM 714 C CA . PRO A 1 95 ? 19.707 7.196 27.907 1.00 49.31 95 PRO A CA 1
ATOM 715 C C . PRO A 1 95 ? 19.764 6.072 26.889 1.00 49.31 95 PRO A C 1
ATOM 717 O O . PRO A 1 95 ? 20.072 4.931 27.245 1.00 49.31 95 PRO A O 1
ATOM 720 N N . ALA A 1 96 ? 19.351 6.371 25.657 1.00 55.59 96 ALA A N 1
ATOM 721 C CA . ALA A 1 96 ? 19.549 5.497 24.524 1.00 55.59 96 ALA A CA 1
ATOM 722 C C . ALA A 1 96 ? 21.063 5.399 24.387 1.00 55.59 96 ALA A C 1
ATOM 724 O O . ALA A 1 96 ? 21.706 6.207 23.720 1.00 55.59 96 ALA A O 1
ATOM 725 N N . GLY A 1 97 ? 21.634 4.486 25.173 1.00 44.97 97 GLY A N 1
ATOM 726 C CA . GLY A 1 97 ? 23.045 4.224 25.238 1.00 44.97 97 GLY A CA 1
ATOM 727 C C . GLY A 1 97 ? 23.450 3.925 23.819 1.00 44.97 97 GLY A C 1
ATOM 728 O O . GLY A 1 97 ? 23.010 2.938 23.230 1.00 44.97 97 GLY A O 1
ATOM 729 N N . SER A 1 98 ? 24.245 4.835 23.285 1.00 57.78 98 SER A N 1
ATOM 730 C CA . SER A 1 98 ? 24.990 4.732 22.053 1.00 57.78 98 SER A CA 1
ATOM 731 C C . SER A 1 98 ? 25.767 3.417 22.044 1.00 57.78 98 SER A C 1
ATOM 733 O O . SER A 1 98 ? 26.930 3.323 22.420 1.00 57.78 98 SER A O 1
ATOM 735 N N . ARG A 1 99 ? 25.095 2.357 21.604 1.00 51.72 99 ARG A N 1
ATOM 736 C CA . ARG A 1 99 ? 25.705 1.116 21.141 1.00 51.72 99 ARG A CA 1
ATOM 737 C C . ARG A 1 99 ? 25.145 0.772 19.773 1.00 51.72 99 ARG A C 1
ATOM 739 O O . ARG A 1 99 ? 24.712 -0.344 19.517 1.00 51.72 99 ARG A O 1
ATOM 746 N N . HIS A 1 100 ? 25.253 1.720 18.850 1.00 51.56 100 HIS A N 1
ATOM 747 C CA . HIS A 1 100 ? 25.561 1.340 17.480 1.00 51.56 100 HIS A CA 1
ATOM 748 C C . HIS A 1 100 ? 27.057 1.051 17.415 1.00 51.56 100 HIS A C 1
ATOM 750 O O . HIS A 1 100 ? 27.853 1.826 16.891 1.00 51.56 100 HIS A O 1
ATOM 756 N N . THR A 1 101 ? 27.453 -0.088 17.990 1.00 49.28 101 THR A N 1
ATOM 757 C CA . THR A 1 101 ? 28.663 -0.736 17.513 1.00 49.28 101 THR A CA 1
ATOM 758 C C . THR A 1 101 ? 28.365 -1.123 16.075 1.00 49.28 101 THR A C 1
ATOM 760 O O . THR A 1 101 ? 27.530 -1.975 15.779 1.00 49.28 101 THR A O 1
ATOM 763 N N . ASN A 1 102 ? 29.007 -0.387 15.178 1.00 52.78 102 ASN A N 1
ATOM 764 C CA . ASN A 1 102 ? 29.162 -0.698 13.775 1.00 52.78 102 ASN A CA 1
ATOM 765 C C . ASN A 1 102 ? 29.738 -2.116 13.660 1.00 52.78 102 ASN A C 1
ATOM 767 O O . ASN A 1 102 ? 30.951 -2.317 13.649 1.00 52.78 102 ASN A O 1
ATOM 771 N N . ARG A 1 103 ? 28.864 -3.121 13.665 1.00 42.59 103 ARG A N 1
ATOM 772 C CA . ARG A 1 103 ? 29.233 -4.508 13.429 1.00 42.59 103 ARG A CA 1
ATOM 773 C C . ARG A 1 103 ? 28.747 -4.852 12.040 1.00 42.59 103 ARG A C 1
ATOM 775 O O . ARG A 1 103 ? 27.697 -5.453 11.864 1.00 42.59 103 ARG A O 1
ATOM 782 N N . SER A 1 104 ? 29.532 -4.416 11.061 1.00 53.03 104 SER A N 1
ATOM 783 C CA . SER A 1 104 ? 29.518 -5.002 9.727 1.00 53.03 104 SER A CA 1
ATOM 784 C C . SER A 1 104 ? 29.599 -6.529 9.842 1.00 53.03 104 SER A C 1
ATOM 786 O O . SER A 1 104 ? 30.592 -7.035 10.368 1.00 53.03 104 SER A O 1
ATOM 788 N N . PRO A 1 105 ? 28.637 -7.293 9.306 1.00 48.12 105 PRO A N 1
ATOM 789 C CA . PRO A 1 105 ? 28.942 -8.555 8.666 1.00 48.12 105 PRO A CA 1
ATOM 790 C C . PRO A 1 105 ? 29.264 -8.184 7.212 1.00 48.12 105 PRO A C 1
ATOM 792 O O . PRO A 1 105 ? 28.398 -7.856 6.411 1.00 48.12 105 PRO A O 1
ATOM 795 N N . GLY A 1 106 ? 30.536 -8.085 6.846 1.00 42.44 106 GLY A N 1
ATOM 796 C CA . GLY A 1 106 ? 31.198 -9.309 6.425 1.00 42.44 106 GLY A CA 1
ATOM 797 C C . GLY A 1 106 ? 30.490 -9.865 5.191 1.00 42.44 106 GLY A C 1
ATOM 798 O O . GLY A 1 106 ? 29.719 -10.813 5.289 1.00 42.44 106 GLY A O 1
ATOM 799 N N . SER A 1 107 ? 30.721 -9.205 4.056 1.00 56.41 107 SER A N 1
ATOM 800 C CA . SER A 1 107 ? 30.638 -9.714 2.684 1.00 56.41 107 SER A CA 1
ATOM 801 C C . SER A 1 107 ? 30.395 -11.227 2.535 1.00 56.41 107 SER A C 1
ATOM 803 O O . SER A 1 107 ? 31.292 -11.990 2.176 1.00 56.41 107 SER A O 1
ATOM 805 N N . ARG A 1 108 ? 29.143 -11.686 2.661 1.00 49.31 108 ARG A N 1
ATOM 806 C CA . ARG A 1 108 ? 28.753 -12.998 2.126 1.00 49.31 108 ARG A CA 1
ATOM 807 C C . ARG A 1 108 ? 28.222 -12.828 0.715 1.00 49.31 108 ARG A C 1
ATOM 809 O O . ARG A 1 108 ? 27.030 -12.795 0.440 1.00 49.31 108 ARG A O 1
ATOM 816 N N . ARG A 1 109 ? 29.201 -12.729 -0.181 1.00 57.84 109 ARG A N 1
ATOM 817 C CA . ARG A 1 109 ? 29.115 -12.860 -1.634 1.00 57.84 109 ARG A CA 1
ATOM 818 C C . ARG A 1 109 ? 28.407 -14.180 -1.977 1.00 57.84 109 ARG A C 1
ATOM 820 O O . ARG A 1 109 ? 29.061 -15.189 -2.234 1.00 57.84 109 ARG A O 1
ATOM 827 N N . ARG A 1 110 ? 27.071 -14.208 -1.970 1.00 54.44 110 ARG A N 1
ATOM 828 C CA . ARG A 1 110 ? 26.312 -15.370 -2.444 1.00 54.44 110 ARG A CA 1
ATOM 829 C C . ARG A 1 110 ? 26.229 -15.291 -3.963 1.00 54.44 110 ARG A C 1
ATOM 831 O O . ARG A 1 110 ? 25.276 -14.787 -4.542 1.00 54.44 110 ARG A O 1
ATOM 838 N N . ARG A 1 111 ? 27.304 -15.757 -4.602 1.00 55.78 111 ARG A N 1
ATOM 839 C CA . ARG A 1 111 ? 27.318 -16.109 -6.021 1.00 55.78 111 ARG A CA 1
ATOM 840 C C . ARG A 1 111 ? 26.292 -17.224 -6.232 1.00 55.78 111 ARG A C 1
ATOM 842 O O . ARG A 1 111 ? 26.616 -18.385 -6.011 1.00 55.78 111 ARG A O 1
ATOM 849 N N . HIS A 1 112 ? 25.095 -16.883 -6.689 1.00 52.47 112 HIS A N 1
ATOM 850 C CA . HIS A 1 112 ? 24.244 -17.844 -7.382 1.00 52.47 112 HIS A CA 1
ATOM 851 C C . HIS A 1 112 ? 24.500 -17.712 -8.875 1.00 52.47 112 HIS A C 1
ATOM 853 O O . HIS A 1 112 ? 23.893 -16.917 -9.582 1.00 52.47 112 HIS A O 1
ATOM 859 N N . ARG A 1 113 ? 25.485 -18.492 -9.329 1.00 55.69 113 ARG A N 1
ATOM 860 C CA . ARG A 1 113 ? 25.492 -19.001 -10.696 1.00 55.69 113 ARG A CA 1
ATOM 861 C C . ARG A 1 113 ? 24.337 -19.987 -10.777 1.00 55.69 113 ARG A C 1
ATOM 863 O O . ARG A 1 113 ? 24.429 -21.016 -10.128 1.00 55.69 113 ARG A O 1
ATOM 870 N N . LEU A 1 114 ? 23.326 -19.688 -11.578 1.00 58.53 114 LEU A N 1
ATOM 871 C CA . LEU A 1 114 ? 22.593 -20.684 -12.354 1.00 58.53 114 LEU A CA 1
ATOM 872 C C . LEU A 1 114 ? 22.061 -19.978 -13.601 1.00 58.53 114 LEU A C 1
ATOM 874 O O . LEU A 1 114 ? 21.078 -19.243 -13.585 1.00 58.53 114 LEU A O 1
ATOM 878 N N . ALA A 1 115 ? 22.814 -20.174 -14.677 1.00 53.38 115 ALA A N 1
ATOM 879 C CA . ALA A 1 115 ? 22.325 -20.063 -16.031 1.00 53.38 115 ALA A CA 1
ATOM 880 C C . ALA A 1 115 ? 21.352 -21.225 -16.284 1.00 53.38 115 ALA A C 1
ATOM 882 O O . ALA A 1 115 ? 21.662 -22.345 -15.890 1.00 53.38 115 ALA A O 1
ATOM 883 N N . CYS A 1 116 ? 20.205 -20.931 -16.906 1.00 52.22 116 CYS A N 1
ATOM 884 C CA . CYS A 1 116 ? 19.472 -21.749 -17.889 1.00 52.22 116 CYS A CA 1
ATOM 885 C C . CYS A 1 116 ? 18.018 -21.260 -17.984 1.00 52.22 116 CYS A C 1
ATOM 887 O O . CYS A 1 116 ? 17.125 -21.777 -17.324 1.00 52.22 116 CYS A O 1
ATOM 889 N N . GLY A 1 117 ? 17.783 -20.256 -18.831 1.00 47.72 117 GLY A N 1
ATOM 890 C CA . GLY A 1 117 ? 16.433 -19.799 -19.184 1.00 47.72 117 GLY A CA 1
ATOM 891 C C . GLY A 1 117 ? 16.332 -19.071 -20.528 1.00 47.72 117 GLY A C 1
ATOM 892 O O . GLY A 1 117 ? 15.281 -18.534 -20.843 1.00 47.72 117 GLY A O 1
ATOM 893 N N . LEU A 1 118 ? 17.408 -19.035 -21.328 1.00 54.25 118 LEU A N 1
ATOM 894 C CA . LEU A 1 118 ? 17.444 -18.320 -22.615 1.00 54.25 118 LEU A CA 1
ATOM 895 C C . LEU A 1 118 ? 17.476 -19.239 -23.846 1.00 54.25 118 LEU A C 1
ATOM 897 O O . LEU A 1 118 ? 17.540 -18.744 -24.967 1.00 54.25 118 LEU A O 1
ATOM 901 N N . LEU A 1 119 ? 17.376 -20.562 -23.677 1.00 53.31 119 LEU A N 1
ATOM 902 C CA . LEU A 1 119 ? 17.350 -21.489 -24.818 1.00 53.31 119 LEU A CA 1
ATOM 903 C C . LEU A 1 119 ? 15.938 -21.776 -25.356 1.00 53.31 119 LEU A C 1
ATOM 905 O O . LEU A 1 119 ? 15.805 -22.158 -26.513 1.00 53.31 119 LEU A O 1
ATOM 909 N N . THR A 1 120 ? 14.869 -21.521 -24.596 1.00 56.00 120 THR A N 1
ATOM 910 C CA . THR A 1 120 ? 13.486 -21.738 -25.067 1.00 56.00 120 THR A CA 1
ATOM 911 C C . THR A 1 120 ? 12.932 -20.570 -25.889 1.00 56.00 120 THR A C 1
ATOM 913 O O . THR A 1 120 ? 12.255 -20.798 -26.889 1.00 56.00 120 THR A O 1
ATOM 916 N N . GLY A 1 121 ? 13.258 -19.318 -25.544 1.00 54.62 121 GLY A N 1
ATOM 917 C CA . GLY A 1 121 ? 12.742 -18.138 -26.258 1.00 54.62 121 GLY A CA 1
ATOM 918 C C . GLY A 1 121 ? 13.264 -17.996 -27.695 1.00 54.62 121 GLY A C 1
ATOM 919 O O . GLY A 1 121 ? 12.499 -17.691 -28.611 1.00 54.62 121 GLY A O 1
ATOM 920 N N . VAL A 1 122 ? 14.551 -18.285 -27.920 1.00 60.03 122 VAL A N 1
ATOM 921 C CA . VAL A 1 122 ? 15.188 -18.146 -29.245 1.00 60.03 122 VAL A CA 1
ATOM 922 C C . VAL A 1 122 ? 14.690 -19.215 -30.229 1.00 60.03 122 VAL A C 1
ATOM 924 O O . VAL A 1 122 ? 14.465 -18.912 -31.401 1.00 60.03 122 VAL A O 1
ATOM 927 N N . LEU A 1 123 ? 14.416 -20.439 -29.757 1.00 58.97 123 LEU A N 1
ATOM 928 C CA . LEU A 1 123 ? 13.873 -21.526 -30.585 1.00 58.97 123 LEU A CA 1
ATOM 929 C C . LEU A 1 123 ? 12.448 -21.233 -31.092 1.00 58.97 123 LEU A C 1
ATOM 931 O O . LEU A 1 123 ? 12.140 -21.531 -32.247 1.00 58.97 123 LEU A O 1
ATOM 935 N N . ILE A 1 124 ? 11.593 -20.596 -30.281 1.00 65.38 124 ILE A N 1
ATOM 936 C CA . ILE A 1 124 ? 10.200 -20.282 -30.661 1.00 65.38 124 ILE A CA 1
ATOM 937 C C . ILE A 1 124 ? 10.141 -19.176 -31.729 1.00 65.38 124 ILE A C 1
ATOM 939 O O . ILE A 1 124 ? 9.357 -19.272 -32.680 1.00 65.38 124 ILE A O 1
ATOM 943 N N . VAL A 1 125 ? 10.989 -18.146 -31.618 1.00 66.88 125 VAL A N 1
ATOM 944 C CA . VAL A 1 125 ? 11.046 -17.050 -32.604 1.00 66.88 125 VAL A CA 1
ATOM 945 C C . VAL A 1 125 ? 11.649 -17.530 -33.929 1.00 66.88 125 VAL A C 1
ATOM 947 O O . VAL A 1 125 ? 11.110 -17.222 -34.994 1.00 66.88 125 VAL A O 1
ATOM 950 N N . TRP A 1 126 ? 12.702 -18.353 -33.882 1.00 70.19 126 TRP A N 1
ATOM 951 C CA . TRP A 1 126 ? 13.341 -18.900 -35.085 1.00 70.19 126 TRP A CA 1
ATOM 952 C C . TRP A 1 126 ? 12.455 -19.911 -35.837 1.00 70.19 126 TRP A C 1
ATOM 954 O O . TRP A 1 126 ? 12.452 -19.950 -37.069 1.00 70.19 126 TRP A O 1
ATOM 964 N N . TRP A 1 127 ? 11.625 -20.690 -35.133 1.00 70.50 127 TRP A N 1
ATOM 965 C CA . TRP A 1 127 ? 10.684 -21.608 -35.789 1.00 70.50 127 TRP A CA 1
ATOM 966 C C . TRP A 1 127 ? 9.511 -20.879 -36.471 1.00 70.50 127 TRP A C 1
ATOM 968 O O . TRP A 1 127 ? 9.040 -21.320 -37.523 1.00 70.50 127 TRP A O 1
ATOM 978 N N . ARG A 1 128 ? 9.062 -19.729 -35.936 1.00 70.44 128 ARG A N 1
ATOM 979 C CA . ARG A 1 128 ? 8.010 -18.911 -36.578 1.00 70.44 128 ARG A CA 1
ATOM 980 C C . ARG A 1 128 ? 8.494 -18.170 -37.826 1.00 70.44 128 ARG A C 1
ATOM 982 O O . ARG A 1 128 ? 7.683 -17.973 -38.730 1.00 70.44 128 ARG A O 1
ATOM 989 N N . SER A 1 129 ? 9.770 -17.785 -37.914 1.00 68.44 129 SER A N 1
ATOM 990 C CA . SER A 1 129 ? 10.299 -17.087 -39.096 1.00 68.44 129 SER A CA 1
ATOM 991 C C . SER A 1 129 ? 10.493 -18.020 -40.299 1.00 68.44 129 SER A C 1
ATOM 993 O O . SER A 1 129 ? 10.165 -17.634 -41.420 1.00 68.44 129 SER A O 1
ATOM 995 N N . ARG A 1 130 ? 10.902 -19.281 -40.087 1.00 67.38 130 ARG A N 1
ATOM 996 C CA . ARG A 1 130 ? 11.102 -20.259 -41.179 1.00 67.38 130 ARG A CA 1
ATOM 997 C C . ARG A 1 130 ? 9.834 -20.643 -41.947 1.00 67.38 130 ARG A C 1
ATOM 999 O O . ARG A 1 130 ? 9.924 -20.961 -43.126 1.00 67.38 130 ARG A O 1
ATOM 1006 N N . LYS A 1 131 ? 8.651 -20.609 -41.321 1.00 60.69 131 LYS A N 1
ATOM 1007 C CA . LYS A 1 131 ? 7.379 -20.942 -41.999 1.00 60.69 131 LYS A CA 1
ATOM 1008 C C . LYS A 1 131 ? 6.831 -19.817 -42.885 1.00 60.69 131 LYS A C 1
ATOM 1010 O O . LYS A 1 131 ? 5.829 -20.029 -43.560 1.00 60.69 131 LYS A O 1
ATOM 1015 N N . ARG A 1 132 ? 7.447 -18.629 -42.868 1.00 59.09 132 ARG A N 1
ATOM 1016 C CA . ARG A 1 132 ? 6.972 -17.451 -43.610 1.00 59.09 132 ARG A CA 1
ATOM 1017 C C . ARG A 1 132 ? 7.791 -17.101 -44.848 1.00 59.09 132 ARG A C 1
ATOM 1019 O O . ARG A 1 132 ? 7.459 -16.106 -45.476 1.00 59.09 132 ARG A O 1
ATOM 1026 N N . SER A 1 133 ? 8.803 -17.879 -45.231 1.00 57.34 133 SER A N 1
ATOM 1027 C CA . SER A 1 133 ? 9.479 -17.650 -46.512 1.00 57.34 133 SER A CA 1
ATOM 1028 C C . SER A 1 133 ? 8.551 -18.042 -47.670 1.00 57.34 133 SER A C 1
ATOM 1030 O O . SER A 1 133 ? 8.246 -19.228 -47.824 1.00 57.34 133 SER A O 1
ATOM 1032 N N . PRO A 1 134 ? 8.084 -17.077 -48.480 1.00 53.97 134 PRO A N 1
ATOM 1033 C CA . PRO A 1 134 ? 7.331 -17.350 -49.692 1.00 53.97 134 PRO A CA 1
ATOM 1034 C C . PRO A 1 134 ? 8.290 -17.894 -50.756 1.00 53.97 134 PRO A C 1
ATOM 1036 O O . PRO A 1 134 ? 9.467 -17.532 -50.787 1.00 53.97 134 PRO A O 1
ATOM 1039 N N . ARG A 1 135 ? 7.780 -18.764 -51.633 1.00 58.28 135 ARG A N 1
ATOM 1040 C CA . ARG A 1 135 ? 8.492 -19.246 -52.826 1.00 58.28 135 ARG A CA 1
ATOM 1041 C C . ARG A 1 135 ? 9.045 -18.053 -53.626 1.00 58.28 135 ARG A C 1
ATOM 1043 O O . ARG A 1 135 ? 8.248 -17.186 -53.980 1.00 58.28 135 ARG A O 1
ATOM 1050 N N . PRO A 1 136 ? 10.347 -18.005 -53.952 1.00 58.66 136 PRO A N 1
ATOM 1051 C CA . PRO A 1 136 ? 10.838 -17.059 -54.939 1.00 58.66 136 PRO A CA 1
ATOM 1052 C C . PRO A 1 136 ? 10.309 -17.454 -56.321 1.00 58.66 136 PRO A C 1
ATOM 1054 O O . PRO A 1 136 ? 10.513 -18.574 -56.792 1.00 58.66 136 PRO A O 1
ATOM 1057 N N . SER A 1 137 ? 9.584 -16.519 -56.928 1.00 57.69 137 SER A N 1
ATOM 1058 C CA . SER A 1 137 ? 9.154 -16.518 -58.321 1.00 57.69 137 SER A CA 1
ATOM 1059 C C . SER A 1 137 ? 10.355 -16.759 -59.239 1.00 57.69 137 SER A C 1
ATOM 1061 O O . SER A 1 137 ? 11.365 -16.065 -59.133 1.00 57.69 137 SER A O 1
ATOM 1063 N N . GLY A 1 138 ? 10.257 -17.762 -60.112 1.00 50.59 138 GLY A N 1
ATOM 1064 C CA . GLY A 1 138 ? 11.295 -18.065 -61.095 1.00 50.59 138 GLY A CA 1
ATOM 1065 C C . GLY A 1 138 ? 11.410 -16.964 -62.157 1.00 50.59 138 GLY A C 1
ATOM 1066 O O . GLY A 1 138 ? 10.383 -16.403 -62.547 1.00 50.59 138 GLY A O 1
ATOM 1067 N N . PRO A 1 139 ? 12.620 -16.647 -62.647 1.00 63.69 139 PRO A N 1
ATOM 1068 C CA . PRO A 1 139 ? 12.770 -15.827 -63.836 1.00 63.69 139 PRO A CA 1
ATOM 1069 C C . PRO A 1 139 ? 12.487 -16.653 -65.097 1.00 63.69 139 PRO A C 1
ATOM 1071 O O . PRO A 1 139 ? 13.017 -17.748 -65.290 1.00 63.69 139 PRO A O 1
ATOM 1074 N N . ALA A 1 140 ? 11.618 -16.093 -65.934 1.00 51.88 140 ALA A N 1
ATOM 1075 C CA . ALA A 1 140 ? 11.364 -16.513 -67.297 1.00 51.88 140 ALA A CA 1
ATOM 1076 C C . ALA A 1 140 ? 12.575 -16.213 -68.201 1.00 51.88 140 ALA A C 1
ATOM 1078 O O . ALA A 1 140 ? 13.201 -15.171 -68.050 1.00 51.88 140 ALA A O 1
ATOM 1079 N N . ALA A 1 141 ? 12.828 -17.165 -69.105 1.00 58.31 141 ALA A N 1
ATOM 1080 C CA . ALA A 1 141 ? 13.340 -17.064 -70.476 1.00 58.31 141 ALA A CA 1
ATOM 1081 C C . ALA A 1 141 ? 14.464 -16.064 -70.817 1.00 58.31 141 ALA A C 1
ATOM 1083 O O . ALA A 1 141 ? 14.289 -14.860 -70.708 1.00 58.31 141 ALA A O 1
ATOM 1084 N N . ASP A 1 142 ? 15.549 -16.585 -71.402 1.00 53.34 142 ASP A N 1
ATOM 1085 C CA . ASP A 1 142 ? 15.903 -16.246 -72.791 1.00 53.34 142 ASP A CA 1
ATOM 1086 C C . ASP A 1 142 ? 16.949 -17.231 -73.349 1.00 53.34 142 ASP A C 1
ATOM 1088 O O . ASP A 1 142 ? 18.079 -17.320 -72.870 1.00 53.34 142 ASP A O 1
ATOM 1092 N N . HIS A 1 143 ? 16.558 -17.983 -74.380 1.00 64.31 143 HIS A N 1
ATOM 1093 C CA . HIS A 1 143 ? 17.449 -18.725 -75.277 1.00 64.31 143 HIS A CA 1
ATOM 1094 C C . HIS A 1 143 ? 17.124 -18.290 -76.715 1.00 64.31 143 HIS A C 1
ATOM 1096 O O . HIS A 1 143 ? 15.958 -18.395 -77.102 1.00 64.31 143 HIS A O 1
ATOM 1102 N N . PRO A 1 144 ? 18.100 -17.848 -77.527 1.00 67.88 144 PRO A N 1
ATOM 1103 C CA . PRO A 1 144 ? 17.889 -17.650 -78.958 1.00 67.88 144 PRO A CA 1
ATOM 1104 C C . PRO A 1 144 ? 18.119 -18.956 -79.751 1.00 67.88 144 PRO A C 1
ATOM 1106 O O . PRO A 1 144 ? 18.960 -19.768 -79.350 1.00 67.88 144 PRO A O 1
ATOM 1109 N N . PRO A 1 145 ? 17.397 -19.178 -80.867 1.00 70.12 145 PRO A N 1
ATOM 1110 C CA . PRO A 1 145 ? 17.595 -20.335 -81.736 1.00 70.12 145 PRO A CA 1
ATOM 1111 C C . PRO A 1 145 ? 18.750 -20.150 -82.737 1.00 70.12 145 PRO A C 1
ATOM 1113 O O . PRO A 1 145 ? 19.157 -19.029 -83.042 1.00 70.12 145 PRO A O 1
ATOM 1116 N N . VAL A 1 146 ? 19.237 -21.302 -83.212 1.00 62.69 146 VAL A N 1
ATOM 1117 C CA . VAL A 1 146 ? 20.229 -21.534 -84.281 1.00 62.69 146 VAL A CA 1
ATOM 1118 C C . VAL A 1 146 ? 19.658 -21.191 -85.653 1.00 62.69 146 VAL A C 1
ATOM 1120 O O . VAL A 1 146 ? 18.470 -21.516 -85.875 1.00 62.69 146 VAL A O 1
#

Secondary structure (DSSP, 8-state):
-PPPPHHHHHHHHHT----TTHHHHHHHHHH-HHHHHHHHHHHHHHHHHHT--GGGSPPPPPHHHHHHHHHHHHGGGG-PPPPP----TT--------------------------SSHHHHHHHHHHHHTT-PPPPPPP------

Foldseek 3Di:
DDADDPVVLLCVLLVDDDDPVCVVNVVRCVPDPVSVVSSVVSNVVNVVVVPDDPVNDDPDDDPVVVVVVVVVVVVCVVPDPDDPPDPPPDPPPPPPPPPPPVDDDDDPPPDDDDDDDPPVVVVVVVVVVVVPDDDPDDDDDDDDDD